Protein AF-A0A662EXV2-F1 (afdb_monomer)

Sequence (51 aa):
MRHLTRLMELGLVEEAKDGDRTLYGITNRGVEFLKEFAKVERFAKAFGITI

Nearest PDB structures (foldseek):
  5k1y-assembly1_B  TM=7.803E-01  e=1.931E-01  Sulfolobus sp. NOB8H2
  3fm5-assembly3_C  TM=7.116E-01  e=2.068E-01  Rhodococcus jostii RHA1
  2rdp-assembly1_A-2  TM=7.240E-01  e=2.724E-01  Geobacillus stearothermophilus
  4aih-assembly1_A  TM=6.380E-01  e=2.543E-01  Yersinia pseudotuberculosis YPIII
  3s2w-assembly1_A  TM=7.937E-01  e=1.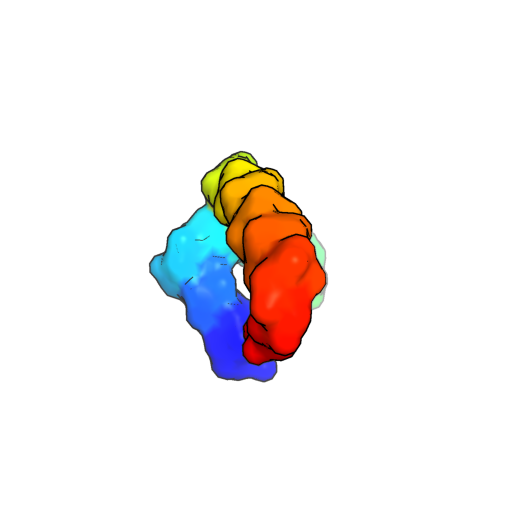079E+00  Methanosarcina mazei Go1

Solvent-accessible surface area (backbone atoms only — not comparable to full-atom values): 3042 Å² total; per-residue (Å²): 109,74,66,60,55,50,34,38,76,71,52,27,33,46,80,44,80,57,86,97,41,80,46,78,43,76,30,75,61,26,53,52,50,51,58,53,47,54,50,52,52,54,50,33,53,76,72,74,47,88,130

pLDDT: mean 94.52, std 6.48, range [62.0, 98.38]

Radius of gyration: 14.47 Å; Cα contacts (8 Å, |Δi|>4): 42; chains: 1; bounding box: 34×16×37 Å

Mean predicted aligned error: 3.65 Å

Foldseek 3Di:
DVVLVVCVVVVQWDWDDDPPDIDIDGDPVVVVVVVVVVVVVVVCVVVVHDD

Structure (mmCIF, N/CA/C/O backbone):
data_AF-A0A662EXV2-F1
#
_entry.id   AF-A0A662EXV2-F1
#
loop_
_atom_site.group_PDB
_atom_site.id
_atom_site.type_symbol
_atom_site.label_atom_id
_atom_site.label_alt_id
_atom_site.label_comp_id
_atom_site.label_asym_id
_atom_site.label_entity_id
_atom_site.label_seq_id
_atom_site.pdbx_PDB_ins_code
_atom_site.Cartn_x
_atom_site.Cartn_y
_atom_site.Cartn_z
_atom_site.occupancy
_atom_site.B_iso_or_equiv
_atom_site.auth_seq_id
_atom_site.auth_comp_id
_atom_site.auth_asym_id
_atom_site.auth_atom_id
_atom_site.pdbx_PDB_model_num
ATOM 1 N N . MET A 1 1 ? 4.013 -5.275 12.940 1.00 62.00 1 MET A N 1
ATOM 2 C CA . MET A 1 1 ? 3.253 -4.056 13.301 1.00 62.00 1 MET A CA 1
ATOM 3 C C . MET A 1 1 ? 3.712 -2.805 12.547 1.00 62.00 1 MET A C 1
ATOM 5 O O . MET A 1 1 ? 2.867 -2.201 11.908 1.00 62.00 1 MET A O 1
ATOM 9 N N . ARG A 1 2 ? 5.013 -2.448 12.518 1.00 80.75 2 ARG A N 1
ATOM 10 C CA . ARG A 1 2 ? 5.523 -1.204 11.882 1.00 80.75 2 ARG A CA 1
ATOM 11 C C . ARG A 1 2 ? 5.021 -0.935 10.451 1.00 80.75 2 ARG A C 1
ATOM 13 O O . ARG A 1 2 ? 4.694 0.198 10.127 1.00 80.75 2 ARG A O 1
ATOM 20 N N . HIS A 1 3 ? 4.944 -1.962 9.603 1.00 90.81 3 HIS A N 1
ATOM 21 C CA . HIS A 1 3 ? 4.491 -1.805 8.214 1.00 90.81 3 HIS A CA 1
ATOM 22 C C . HIS A 1 3 ? 2.992 -1.517 8.105 1.00 90.81 3 HIS A C 1
ATOM 24 O O . HIS A 1 3 ? 2.606 -0.637 7.349 1.00 90.81 3 HIS A O 1
ATOM 30 N N . LEU A 1 4 ? 2.156 -2.197 8.894 1.00 93.62 4 LEU A N 1
ATOM 31 C CA . LEU A 1 4 ? 0.709 -1.981 8.881 1.00 93.62 4 LEU A CA 1
ATOM 32 C C . LEU A 1 4 ? 0.354 -0.589 9.409 1.00 93.62 4 LEU A C 1
ATOM 34 O O . LEU A 1 4 ? -0.398 0.129 8.762 1.00 93.62 4 LEU A O 1
ATOM 38 N N . THR A 1 5 ? 0.978 -0.168 10.515 1.00 95.00 5 THR A N 1
ATOM 39 C CA . THR A 1 5 ? 0.854 1.204 11.028 1.00 95.00 5 THR A CA 1
ATOM 40 C C . THR A 1 5 ? 1.222 2.222 9.956 1.00 95.00 5 THR A C 1
ATOM 42 O O . THR A 1 5 ? 0.464 3.152 9.713 1.00 95.00 5 THR A O 1
ATOM 45 N N . ARG A 1 6 ? 2.326 2.000 9.231 1.00 96.12 6 ARG A N 1
ATOM 46 C CA . ARG A 1 6 ? 2.734 2.893 8.146 1.00 96.12 6 ARG A CA 1
ATOM 47 C C . ARG A 1 6 ? 1.738 2.922 6.984 1.00 96.12 6 ARG A C 1
ATOM 49 O O . ARG A 1 6 ? 1.490 3.984 6.427 1.00 96.12 6 ARG A O 1
ATOM 56 N N . LEU A 1 7 ? 1.167 1.781 6.604 1.00 96.50 7 LEU A N 1
ATOM 57 C CA . LEU A 1 7 ? 0.148 1.718 5.551 1.00 96.50 7 LEU A CA 1
ATOM 58 C C . LEU A 1 7 ? -1.136 2.459 5.952 1.00 96.50 7 LEU A C 1
ATOM 60 O O . LEU A 1 7 ? -1.746 3.106 5.101 1.00 96.50 7 LEU A O 1
ATOM 64 N N . MET A 1 8 ? -1.500 2.422 7.236 1.00 96.19 8 MET A N 1
ATOM 65 C CA . MET A 1 8 ? -2.612 3.205 7.784 1.00 96.19 8 MET A CA 1
ATOM 66 C C . MET A 1 8 ? -2.291 4.705 7.837 1.00 96.19 8 MET A C 1
ATOM 68 O O . MET A 1 8 ? -3.099 5.508 7.382 1.00 96.19 8 MET A O 1
ATOM 72 N N . GLU A 1 9 ? -1.092 5.099 8.285 1.00 96.81 9 GLU A N 1
ATOM 73 C CA . GLU A 1 9 ? -0.626 6.500 8.251 1.00 96.81 9 GLU A CA 1
ATOM 74 C C . GLU A 1 9 ? -0.643 7.089 6.832 1.00 96.81 9 GLU A C 1
ATOM 76 O O . GLU A 1 9 ? -0.944 8.264 6.637 1.00 96.81 9 GLU A O 1
ATOM 81 N N . LEU A 1 10 ? -0.319 6.271 5.827 1.00 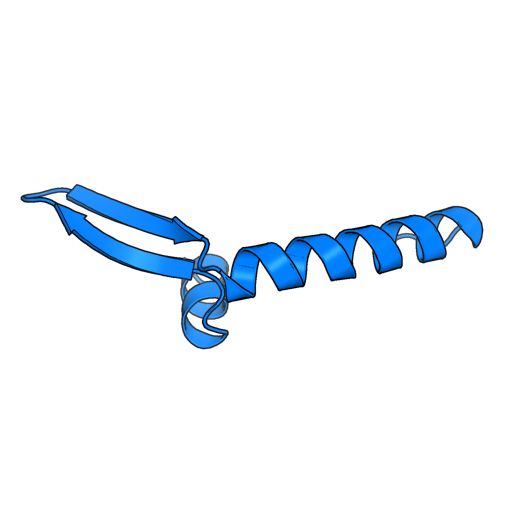96.69 10 LEU A N 1
ATOM 82 C CA . LEU A 1 10 ? -0.352 6.662 4.417 1.00 96.69 10 LEU A CA 1
ATOM 83 C C . LEU A 1 10 ? -1.772 6.643 3.817 1.00 96.69 10 LEU A C 1
ATOM 85 O O . LEU A 1 10 ? -1.956 7.059 2.670 1.00 96.69 10 LEU A O 1
ATOM 89 N N . GLY A 1 11 ? -2.774 6.172 4.567 1.00 97.81 11 GLY A N 1
ATOM 90 C CA . GLY A 1 11 ? -4.166 6.054 4.128 1.00 97.81 11 GLY A CA 1
ATOM 91 C C . GLY A 1 11 ? -4.394 4.982 3.059 1.00 97.81 11 GLY A C 1
ATOM 92 O O . GLY A 1 11 ? -5.349 5.076 2.287 1.00 97.81 11 GLY A O 1
ATOM 93 N N . LEU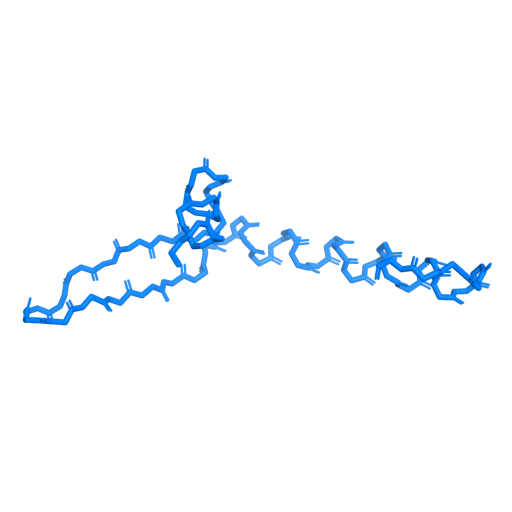 A 1 12 ? -3.502 3.993 2.962 1.00 98.12 12 LEU A N 1
ATOM 94 C CA . LEU A 1 12 ? -3.601 2.887 2.002 1.00 98.12 12 LEU A CA 1
ATOM 95 C C . LEU A 1 12 ? -4.390 1.704 2.575 1.00 98.12 12 LEU A C 1
ATOM 97 O O . LEU A 1 12 ? -4.960 0.921 1.819 1.00 98.12 12 LEU A O 1
ATOM 101 N N . VAL A 1 13 ? -4.425 1.591 3.902 1.00 98.00 13 VAL A N 1
ATOM 102 C CA . VAL A 1 13 ? -5.174 0.577 4.648 1.00 98.00 13 VAL A CA 1
ATOM 103 C C . VAL A 1 13 ? -6.028 1.266 5.706 1.00 98.00 13 VAL A C 1
ATOM 105 O O . VAL A 1 13 ? -5.591 2.247 6.304 1.00 98.00 13 VAL A O 1
ATOM 108 N N . GLU A 1 14 ? -7.221 0.740 5.946 1.00 97.38 14 GLU A N 1
ATOM 109 C CA . GLU A 1 14 ? -8.115 1.153 7.025 1.00 97.38 14 GLU A CA 1
ATOM 110 C C . GLU A 1 14 ? -8.359 0.004 8.005 1.00 97.38 14 GLU A C 1
ATOM 112 O O . GLU A 1 14 ? -8.310 -1.171 7.635 1.00 97.38 14 GLU A O 1
ATOM 117 N N . GLU A 1 15 ? -8.600 0.354 9.266 1.00 96.44 15 GLU A N 1
ATOM 118 C CA . GLU A 1 15 ? -8.953 -0.588 10.324 1.00 96.44 15 GLU A CA 1
ATOM 119 C C . GLU A 1 15 ? -10.456 -0.506 10.604 1.00 96.44 15 GLU A C 1
ATOM 121 O O . GLU A 1 15 ? -10.995 0.582 10.807 1.00 96.44 15 GLU A O 1
ATOM 126 N N . ALA A 1 16 ? -11.117 -1.659 10.676 1.00 95.38 16 ALA A N 1
ATOM 127 C CA . ALA A 1 16 ? -12.497 -1.785 11.123 1.00 95.38 16 ALA A CA 1
ATOM 128 C C . ALA A 1 16 ? -12.582 -2.760 12.304 1.00 95.38 16 ALA A C 1
ATOM 130 O O . ALA A 1 16 ? -11.966 -3.830 12.298 1.00 95.38 16 ALA A O 1
ATOM 131 N N . LYS A 1 17 ? -13.358 -2.398 13.329 1.00 95.75 17 LYS A N 1
ATOM 132 C CA . LYS A 1 17 ? -13.685 -3.300 14.439 1.00 95.75 17 LYS A CA 1
ATOM 133 C C . LYS A 1 17 ? -14.937 -4.099 14.089 1.00 95.75 17 LYS A C 1
ATOM 135 O O . LYS A 1 17 ? -15.952 -3.513 13.726 1.00 95.75 17 LYS A O 1
ATOM 140 N N . ASP A 1 18 ? -14.853 -5.416 14.229 1.00 94.12 18 ASP A N 1
ATOM 141 C CA . ASP A 1 18 ? -15.958 -6.356 14.031 1.00 94.12 18 ASP A CA 1
ATOM 142 C C . ASP A 1 18 ? -16.053 -7.277 15.257 1.00 94.12 18 ASP A C 1
ATOM 144 O O . ASP A 1 18 ? -15.396 -8.318 15.341 1.00 94.12 18 ASP A O 1
ATOM 148 N N . GLY A 1 19 ? -16.796 -6.825 16.273 1.00 93.94 19 GLY A N 1
ATOM 149 C CA . GLY A 1 19 ? -16.836 -7.464 17.591 1.00 93.94 19 GLY A CA 1
ATOM 150 C C . GLY A 1 19 ? -15.441 -7.555 18.219 1.00 93.94 19 GLY A C 1
ATOM 151 O O . GLY A 1 19 ? -14.752 -6.546 18.361 1.00 93.94 19 GLY A O 1
ATOM 152 N N . ASP A 1 20 ? -15.010 -8.776 18.541 1.00 95.81 20 ASP A N 1
ATOM 153 C CA . ASP A 1 20 ? -13.668 -9.063 19.076 1.00 95.81 20 ASP A CA 1
ATOM 154 C C . ASP A 1 20 ? -12.575 -9.129 17.996 1.00 95.81 20 ASP A C 1
ATOM 156 O O . ASP A 1 20 ? -11.402 -9.378 18.289 1.00 95.81 20 ASP A O 1
ATOM 160 N N . ARG A 1 21 ? -12.930 -8.933 16.722 1.00 95.81 21 ARG A N 1
ATOM 161 C CA . ARG A 1 21 ? -11.990 -8.992 15.603 1.00 95.81 21 ARG A CA 1
ATOM 162 C C . ARG A 1 21 ? -11.623 -7.600 15.127 1.00 95.81 21 ARG A C 1
ATOM 164 O O . ARG A 1 21 ? -12.406 -6.654 15.157 1.00 95.81 21 ARG A O 1
ATOM 171 N N . THR A 1 22 ? -10.391 -7.495 14.652 1.00 94.88 22 THR A N 1
ATOM 172 C CA . THR A 1 22 ? -9.909 -6.317 13.938 1.00 94.88 22 THR A CA 1
ATOM 173 C C . THR A 1 22 ? -9.667 -6.715 12.490 1.00 94.88 22 THR A C 1
ATOM 175 O O . THR A 1 22 ? -8.905 -7.645 12.222 1.00 94.88 22 THR A O 1
ATOM 178 N N . LEU A 1 23 ? -10.355 -6.043 11.574 1.00 96.56 23 LEU A N 1
ATOM 179 C CA . LEU A 1 23 ? -10.252 -6.239 10.136 1.00 96.56 23 LEU A CA 1
ATOM 180 C C . LEU A 1 23 ? -9.440 -5.097 9.529 1.00 96.56 23 LEU A C 1
ATOM 182 O O . LEU A 1 23 ? -9.558 -3.949 9.953 1.00 96.56 23 LEU A O 1
ATOM 186 N N . TYR A 1 24 ? -8.636 -5.420 8.520 1.00 96.81 24 TYR A N 1
ATOM 187 C CA . TYR A 1 24 ? -7.83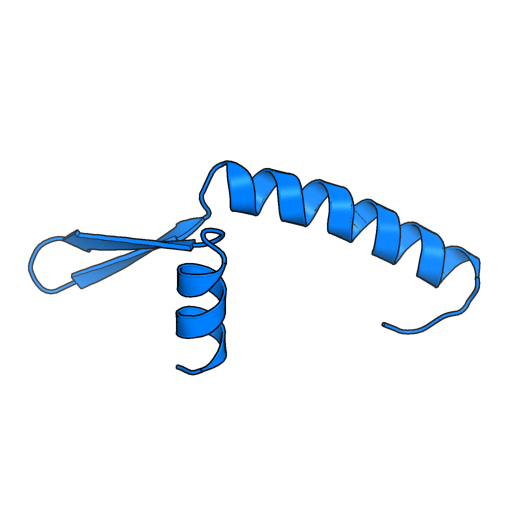2 -4.450 7.785 1.00 96.81 24 TYR A CA 1
ATOM 188 C C . TYR A 1 24 ? -8.203 -4.509 6.308 1.00 96.81 24 TYR A C 1
ATOM 190 O O . TYR A 1 24 ? -8.033 -5.546 5.665 1.00 96.81 24 TYR A O 1
ATOM 198 N N . GLY A 1 25 ? -8.731 -3.405 5.788 1.00 97.00 25 GLY A N 1
ATOM 199 C CA . GLY A 1 25 ? -9.160 -3.270 4.399 1.00 97.00 25 GLY A CA 1
ATOM 200 C C . GLY A 1 25 ? -8.204 -2.392 3.604 1.00 97.00 25 GLY A C 1
ATOM 201 O O . GLY A 1 25 ? -7.676 -1.414 4.128 1.00 97.00 25 GLY A O 1
ATOM 202 N N . ILE A 1 26 ? -7.973 -2.718 2.332 1.00 97.62 26 ILE A N 1
ATOM 203 C CA . ILE A 1 26 ? -7.297 -1.791 1.421 1.00 97.62 26 ILE A CA 1
ATOM 204 C C . ILE A 1 26 ? -8.277 -0.688 1.017 1.00 97.62 26 ILE A C 1
ATOM 206 O O . ILE A 1 26 ? -9.402 -0.970 0.608 1.00 97.62 26 ILE A O 1
ATOM 210 N N . THR A 1 27 ? -7.858 0.570 1.120 1.00 98.38 27 THR A N 1
ATOM 211 C CA . THR A 1 27 ? -8.702 1.698 0.711 1.00 98.38 27 THR A CA 1
ATOM 212 C C . THR A 1 27 ? -8.717 1.824 -0.815 1.00 98.38 27 THR A C 1
ATOM 214 O O . THR A 1 27 ? -7.826 1.319 -1.504 1.00 98.38 27 THR A O 1
ATOM 217 N N . ASN A 1 28 ? -9.659 2.593 -1.370 1.00 98.25 28 ASN A N 1
ATOM 218 C CA . ASN A 1 28 ? -9.633 2.943 -2.799 1.00 98.25 28 ASN A CA 1
ATOM 219 C C . ASN A 1 28 ? -8.292 3.582 -3.208 1.00 98.25 28 ASN A C 1
ATOM 221 O O . ASN A 1 28 ? -7.749 3.284 -4.268 1.00 98.25 28 ASN A O 1
ATOM 225 N N . ARG A 1 29 ? -7.710 4.411 -2.331 1.00 97.81 29 ARG A N 1
ATOM 226 C CA . ARG A 1 29 ? -6.382 5.001 -2.539 1.00 97.81 29 ARG A CA 1
ATOM 227 C C . ARG A 1 29 ? -5.278 3.942 -2.530 1.00 97.81 29 ARG A C 1
ATOM 229 O O . ARG A 1 29 ? -4.357 4.031 -3.338 1.00 97.81 29 ARG A O 1
ATOM 236 N N . GLY A 1 30 ? -5.367 2.951 -1.644 1.00 98.12 30 GLY A N 1
ATOM 237 C CA . GLY A 1 30 ? -4.474 1.794 -1.625 1.00 98.12 30 GLY A CA 1
ATOM 238 C C . GLY A 1 30 ? -4.504 1.013 -2.939 1.00 98.12 30 GLY A C 1
ATOM 239 O O . GLY A 1 30 ? -3.452 0.668 -3.473 1.00 98.12 30 GLY A O 1
ATOM 240 N N . VAL A 1 31 ? -5.694 0.801 -3.505 1.00 98.19 31 VAL A N 1
ATOM 241 C CA . VAL A 1 31 ? -5.858 0.137 -4.808 1.00 98.19 31 VAL A CA 1
ATOM 242 C C . VAL A 1 31 ? -5.196 0.939 -5.931 1.00 98.19 31 VAL A C 1
ATOM 244 O O . VAL A 1 31 ? -4.452 0.368 -6.728 1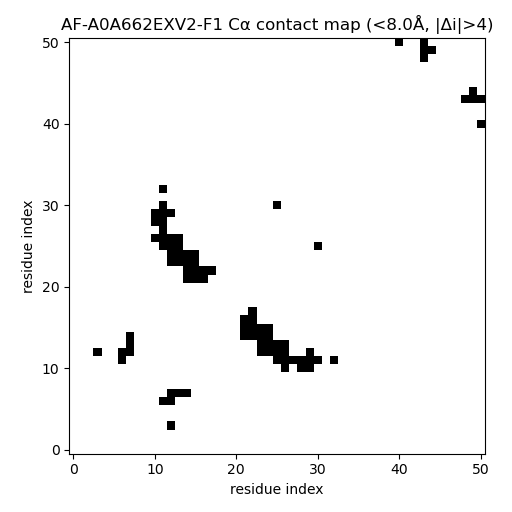.00 98.19 31 VAL A O 1
ATOM 247 N N . GLU A 1 32 ? -5.410 2.256 -5.986 1.00 98.25 32 GLU A N 1
ATOM 248 C CA . GLU A 1 32 ? -4.748 3.111 -6.984 1.00 98.25 32 GLU A CA 1
ATOM 249 C C . GLU A 1 32 ? -3.223 3.125 -6.817 1.00 98.25 32 GLU A C 1
ATOM 251 O O . GLU A 1 32 ? -2.492 3.017 -7.802 1.00 98.25 32 GLU A O 1
ATOM 256 N N . PHE A 1 33 ? -2.723 3.154 -5.577 1.00 97.38 33 PHE A N 1
ATOM 257 C CA . PHE A 1 33 ? -1.291 3.034 -5.306 1.00 97.38 33 PHE A CA 1
ATOM 258 C C . PHE A 1 33 ? -0.710 1.739 -5.884 1.00 97.38 33 PHE A C 1
ATOM 260 O O . PHE A 1 33 ? 0.323 1.784 -6.548 1.00 97.38 33 PHE A O 1
ATOM 267 N N . LEU A 1 34 ? -1.377 0.595 -5.693 1.00 97.19 34 LEU A N 1
ATOM 268 C CA . LEU A 1 34 ? -0.914 -0.682 -6.243 1.00 97.19 34 LEU A CA 1
ATOM 269 C C . LEU A 1 34 ? -0.893 -0.684 -7.777 1.00 97.19 34 LEU A C 1
ATOM 271 O O . LEU A 1 34 ? 0.025 -1.248 -8.374 1.00 97.19 34 LEU A O 1
ATOM 275 N N . LYS A 1 35 ? -1.865 -0.036 -8.432 1.00 97.62 35 LYS A N 1
ATOM 276 C CA . LYS A 1 35 ? -1.882 0.089 -9.900 1.00 97.62 35 LYS A CA 1
ATOM 277 C C . LYS A 1 35 ? -0.680 0.873 -10.416 1.00 97.62 35 LYS A C 1
ATOM 279 O O . LYS A 1 35 ? -0.059 0.451 -11.394 1.00 97.62 35 LYS A O 1
ATOM 284 N N . GLU A 1 36 ? -0.343 1.989 -9.772 1.00 97.44 36 GLU A N 1
ATOM 285 C CA . GLU A 1 36 ? 0.830 2.787 -10.142 1.00 97.44 36 GLU A CA 1
ATOM 286 C C . GLU A 1 36 ? 2.132 2.065 -9.797 1.00 97.44 36 GLU A C 1
ATOM 288 O O . GLU A 1 36 ? 3.042 2.005 -10.625 1.00 97.44 36 GLU A O 1
ATOM 293 N N . PHE A 1 37 ? 2.198 1.427 -8.629 1.00 95.94 37 PHE A N 1
ATOM 294 C CA . PHE A 1 37 ? 3.349 0.629 -8.221 1.00 95.94 37 PHE A CA 1
ATOM 295 C C . PHE A 1 37 ? 3.647 -0.486 -9.231 1.00 95.94 37 PHE A C 1
ATOM 297 O O . PHE A 1 37 ? 4.783 -0.623 -9.675 1.00 95.94 37 PHE A O 1
ATOM 304 N N . ALA A 1 38 ? 2.620 -1.186 -9.722 1.00 95.94 38 ALA A N 1
ATOM 305 C CA . ALA A 1 38 ? 2.783 -2.207 -10.755 1.00 95.94 38 ALA A CA 1
ATOM 306 C C . ALA A 1 38 ? 3.350 -1.650 -12.078 1.00 95.94 38 ALA A C 1
ATOM 308 O O . ALA A 1 38 ? 4.024 -2.368 -12.821 1.00 95.94 38 ALA A O 1
ATOM 309 N N . LYS A 1 39 ? 3.095 -0.377 -12.419 1.00 96.19 39 LYS A N 1
ATOM 310 C CA . LYS A 1 39 ? 3.739 0.268 -13.579 1.00 96.19 39 LYS A CA 1
ATOM 311 C C . LYS A 1 39 ? 5.223 0.512 -13.314 1.00 96.19 39 LYS A C 1
ATOM 313 O O . LYS A 1 39 ? 6.029 0.244 -14.203 1.00 96.19 39 LYS A O 1
ATOM 318 N N . VAL A 1 40 ? 5.573 0.971 -12.111 1.00 95.69 40 VAL A N 1
ATOM 319 C CA . VAL A 1 40 ? 6.966 1.198 -11.694 1.00 95.69 40 VAL A CA 1
ATOM 320 C C . VAL A 1 40 ? 7.751 -0.114 -11.674 1.00 95.69 40 VAL A C 1
ATOM 322 O O . VAL A 1 40 ? 8.845 -0.166 -12.228 1.00 95.69 40 VAL A O 1
ATOM 325 N N . GLU A 1 41 ? 7.177 -1.195 -11.143 1.00 95.75 41 GLU A N 1
ATOM 326 C CA . GLU A 1 41 ? 7.809 -2.521 -11.163 1.00 95.75 41 GLU A CA 1
ATOM 327 C C . GLU A 1 41 ? 8.061 -3.018 -12.589 1.00 95.75 41 GLU A C 1
ATOM 32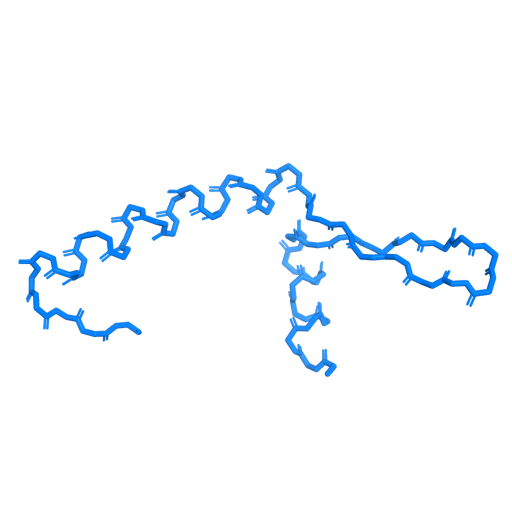9 O O . GLU A 1 41 ? 9.152 -3.495 -12.903 1.00 95.75 41 GLU A O 1
ATOM 334 N N . ARG A 1 42 ? 7.076 -2.874 -13.489 1.00 95.00 42 ARG A N 1
ATOM 335 C CA . ARG A 1 42 ? 7.250 -3.241 -14.904 1.00 95.00 42 ARG A CA 1
ATOM 336 C C . ARG A 1 42 ? 8.352 -2.427 -15.573 1.00 95.00 42 ARG A C 1
ATOM 338 O O . ARG A 1 42 ? 9.133 -2.994 -16.333 1.00 95.00 42 ARG A O 1
ATOM 345 N N . PHE A 1 43 ? 8.413 -1.127 -15.291 1.00 96.06 43 PHE A N 1
ATOM 346 C CA . PHE A 1 43 ? 9.476 -0.257 -15.780 1.00 96.06 43 PHE A CA 1
ATOM 347 C C . PHE A 1 43 ? 10.836 -0.738 -15.268 1.00 96.06 43 PHE A C 1
ATOM 349 O O . PHE A 1 43 ? 11.689 -1.090 -16.073 1.00 96.06 43 PHE A O 1
ATOM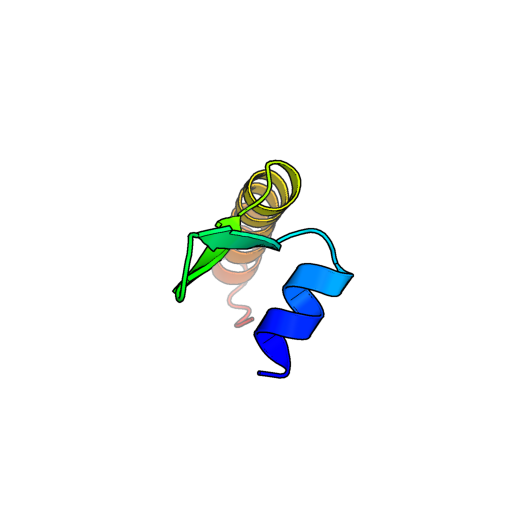 356 N N . ALA A 1 44 ? 11.025 -0.858 -13.954 1.00 96.31 44 ALA A N 1
ATOM 357 C CA . ALA A 1 44 ? 12.298 -1.286 -13.377 1.00 96.31 44 ALA A CA 1
ATOM 358 C C . ALA A 1 44 ? 12.760 -2.643 -13.915 1.00 96.31 44 ALA A C 1
ATOM 360 O O . ALA A 1 44 ? 13.913 -2.777 -14.326 1.00 96.31 44 ALA A O 1
ATOM 361 N N . LYS A 1 45 ? 11.840 -3.604 -14.043 1.00 94.81 45 LYS A N 1
ATOM 362 C CA . LYS A 1 45 ? 12.123 -4.903 -14.656 1.00 94.81 45 LYS A CA 1
ATOM 363 C C . LYS A 1 45 ? 12.632 -4.778 -16.096 1.00 94.81 45 LYS A C 1
ATOM 365 O O . LYS A 1 45 ? 13.573 -5.478 -16.458 1.00 94.81 45 LYS A O 1
ATOM 370 N N . ALA A 1 46 ? 12.048 -3.896 -16.910 1.00 96.12 46 ALA A N 1
ATOM 371 C CA . ALA A 1 46 ? 12.489 -3.669 -18.289 1.00 96.12 46 ALA A CA 1
ATOM 372 C C . ALA A 1 46 ? 13.904 -3.067 -18.377 1.00 96.12 46 ALA A C 1
ATOM 374 O O . ALA A 1 46 ? 14.605 -3.299 -19.358 1.00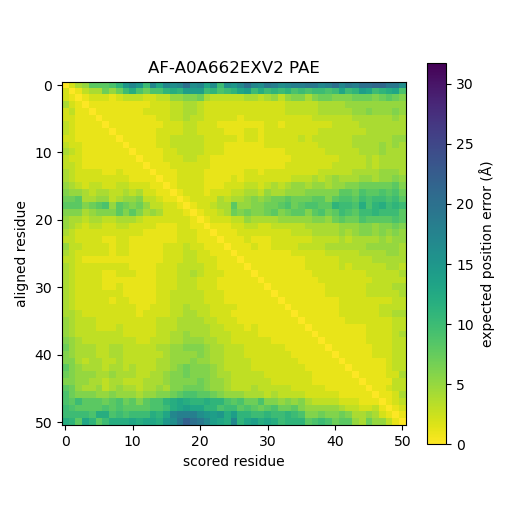 96.12 46 ALA A O 1
ATOM 375 N N . PHE A 1 47 ? 14.337 -2.346 -17.340 1.00 96.25 47 PHE A N 1
ATOM 376 C CA . PHE A 1 47 ? 15.682 -1.773 -17.227 1.00 96.25 47 PHE A CA 1
ATOM 377 C C . PHE A 1 47 ? 16.661 -2.643 -16.420 1.00 96.25 47 PHE A C 1
ATOM 379 O O . PHE A 1 47 ? 17.792 -2.225 -16.187 1.00 96.25 47 PHE A O 1
ATOM 386 N N . GLY A 1 48 ? 16.259 -3.845 -15.988 1.00 94.56 48 GLY A N 1
ATOM 387 C CA . GLY A 1 48 ? 17.101 -4.726 -15.170 1.00 94.56 48 GLY A CA 1
ATOM 388 C C . GLY A 1 48 ? 17.356 -4.209 -13.748 1.00 94.56 48 GLY A C 1
ATOM 389 O O . GLY A 1 48 ? 18.303 -4.642 -13.096 1.00 94.56 48 GLY A O 1
ATOM 390 N N . ILE A 1 49 ? 16.527 -3.283 -13.260 1.00 93.62 49 ILE A N 1
ATOM 391 C CA . ILE A 1 49 ? 16.597 -2.733 -11.904 1.00 93.62 49 ILE A CA 1
ATOM 392 C C . ILE A 1 49 ? 15.788 -3.640 -10.969 1.00 93.62 49 ILE A C 1
ATOM 394 O O . ILE A 1 49 ? 14.644 -3.985 -11.267 1.00 93.62 49 ILE A O 1
ATOM 398 N N . THR A 1 50 ? 16.373 -4.005 -9.827 1.00 80.25 50 THR A N 1
ATOM 399 C CA . THR A 1 50 ? 15.667 -4.718 -8.748 1.00 80.25 50 THR A CA 1
ATOM 400 C C . THR A 1 50 ? 15.213 -3.694 -7.708 1.00 80.25 50 THR A C 1
ATOM 402 O O . THR A 1 50 ? 16.046 -2.922 -7.233 1.00 80.25 50 THR A O 1
ATOM 405 N N . ILE A 1 51 ? 13.910 -3.659 -7.405 1.00 73.50 51 ILE A N 1
ATOM 406 C CA . ILE A 1 51 ? 13.294 -2.801 -6.375 1.00 73.50 51 ILE A CA 1
ATOM 407 C C . ILE A 1 51 ? 13.021 -3.639 -5.127 1.00 73.50 51 ILE A C 1
ATOM 409 O O . ILE A 1 51 ? 12.573 -4.794 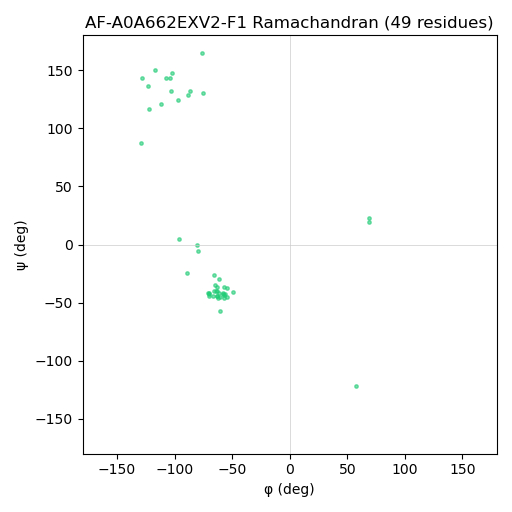-5.305 1.00 73.50 51 ILE A O 1
#

Secondary structure (DSSP, 8-state):
-HHHHHHHHTTSEEEEEETTEEEEEE-HHHHHHHHHHHHHHHHHHHTT---